Protein AF-A0AB74U1C2-F1 (afdb_monomer)

Nearest PDB structures (foldseek):
  1y7y-assembly1_B  TM=8.182E-01  e=2.442E-02  Aeromonas hydrophila
  2b5a-assembly1_A  TM=7.227E-01  e=2.574E-02  [Bacillus] caldolyticus
  4ia8-assembly1_B  TM=7.363E-01  e=3.348E-02  Enterobacter sp. RFL1396
  5woq-assembly2_C  TM=6.658E-01  e=1.978E-02  Mycolicibacterium smegmatis MC2 155
  3eus-assembly1_A  TM=7.501E-01  e=4.356E-02  Ruegeria pomeroyi

Secondary structure (DSSP, 8-state):
--TTTTHHHHHHTHHHHHHHHHHHHHTT--HHHHHHHHTS-HHHHHHHHTTSS---HHHHHHHHHHTTT----HHHHHHHHHHHHHHHHHHHHS---TT-TTHHHHHHHHHHHHHHHHHTT-

Solvent-accessible surface area (backbone atoms only — not comparable to full-atom values): 7102 Å² total; per-residue (Å²): 132,76,72,79,61,70,62,54,66,60,63,69,52,58,43,56,12,49,48,56,48,44,56,33,55,78,70,72,45,54,58,55,57,48,14,62,76,59,71,58,49,44,68,56,48,52,31,17,55,66,51,74,49,78,74,52,76,69,51,46,57,39,51,32,54,72,59,74,61,70,69,67,46,76,67,54,48,48,53,51,49,56,52,40,52,54,47,43,50,58,57,69,76,42,92,74,57,88,84,46,97,52,49,71,59,50,52,50,44,44,50,51,51,50,53,52,58,51,67,76,76,115

Organism: NCBI:txid3110288

Structure (mmCIF, N/CA/C/O backbone):
data_AF-A0AB74U1C2-F1
#
_entry.id   AF-A0AB74U1C2-F1
#
loop_
_atom_site.group_PDB
_atom_site.id
_atom_site.type_symbol
_atom_site.label_atom_id
_atom_site.label_alt_id
_atom_site.label_comp_id
_atom_site.label_asym_id
_atom_site.label_entity_id
_atom_site.label_seq_id
_atom_site.pdbx_PDB_ins_code
_atom_site.Cartn_x
_atom_site.Cartn_y
_atom_site.Cartn_z
_atom_site.occupancy
_atom_site.B_iso_or_equiv
_atom_site.auth_seq_id
_atom_site.auth_comp_id
_atom_site.auth_asym_id
_atom_site.auth_atom_id
_atom_site.pdbx_PDB_model_num
ATOM 1 N N . MET A 1 1 ? 21.645 -19.503 -8.149 1.00 33.62 1 MET A N 1
ATOM 2 C CA . MET A 1 1 ? 20.738 -19.657 -6.986 1.00 33.62 1 MET A CA 1
ATOM 3 C C . MET A 1 1 ? 19.588 -18.669 -7.148 1.00 33.62 1 MET A C 1
ATOM 5 O O . MET A 1 1 ? 19.835 -17.579 -7.653 1.00 33.62 1 MET A O 1
ATOM 9 N N . ASN A 1 2 ? 18.340 -19.062 -6.878 1.00 33.75 2 ASN A N 1
ATOM 10 C CA . ASN A 1 2 ? 17.178 -18.429 -7.517 1.00 33.75 2 ASN A CA 1
ATOM 11 C C . ASN A 1 2 ? 16.538 -17.295 -6.683 1.00 33.75 2 ASN A C 1
ATOM 13 O O . ASN A 1 2 ? 15.535 -17.514 -6.007 1.00 33.75 2 ASN A O 1
ATOM 17 N N . LYS A 1 3 ? 17.082 -16.070 -6.797 1.00 41.50 3 LYS A N 1
ATOM 18 C CA . LYS A 1 3 ? 16.578 -14.836 -6.141 1.00 41.50 3 LYS A CA 1
ATOM 19 C C . LYS A 1 3 ? 15.087 -14.525 -6.388 1.00 41.50 3 LYS A C 1
ATOM 21 O O . LYS A 1 3 ? 14.515 -13.680 -5.706 1.00 41.50 3 LYS A O 1
ATOM 26 N N . ARG A 1 4 ? 14.445 -15.177 -7.367 1.00 40.59 4 ARG A N 1
ATOM 27 C CA . ARG A 1 4 ? 13.024 -14.985 -7.705 1.00 40.59 4 ARG A CA 1
ATOM 28 C C . ARG A 1 4 ? 12.065 -15.490 -6.615 1.00 40.59 4 ARG A C 1
ATOM 30 O O . ARG A 1 4 ? 10.920 -15.058 -6.602 1.00 40.59 4 ARG A O 1
ATOM 37 N N . LEU A 1 5 ? 12.513 -16.379 -5.722 1.00 40.62 5 LEU A N 1
ATOM 38 C CA . LEU A 1 5 ? 11.663 -16.973 -4.679 1.00 40.62 5 LEU A CA 1
ATOM 39 C C . LEU A 1 5 ? 11.539 -16.092 -3.422 1.00 40.62 5 LEU A C 1
ATOM 41 O O . LEU A 1 5 ? 10.442 -15.947 -2.897 1.00 40.62 5 LEU A O 1
ATOM 45 N N . GLU A 1 6 ? 12.618 -15.436 -2.986 1.00 41.75 6 GLU A N 1
ATOM 46 C CA . GLU A 1 6 ? 12.638 -14.627 -1.749 1.00 41.75 6 GLU A CA 1
ATOM 47 C C . GLU A 1 6 ? 11.764 -13.360 -1.836 1.00 41.75 6 GLU A C 1
ATOM 49 O O . GLU A 1 6 ? 11.246 -12.881 -0.830 1.00 41.75 6 GLU A O 1
ATOM 54 N N . ARG A 1 7 ? 11.545 -12.824 -3.047 1.00 44.09 7 ARG A N 1
ATOM 55 C CA . ARG A 1 7 ? 10.716 -11.622 -3.265 1.00 44.09 7 ARG A CA 1
ATOM 56 C C . ARG A 1 7 ? 9.218 -11.839 -2.995 1.00 44.09 7 ARG A C 1
ATOM 58 O O . ARG A 1 7 ? 8.507 -10.861 -2.782 1.00 44.09 7 ARG A O 1
ATOM 65 N N . ALA A 1 8 ? 8.730 -13.082 -2.993 1.00 43.09 8 ALA A N 1
ATOM 66 C CA . ALA A 1 8 ? 7.302 -13.372 -2.840 1.00 43.09 8 ALA A CA 1
ATOM 67 C C . ALA A 1 8 ? 6.782 -13.149 -1.404 1.00 43.09 8 ALA A C 1
ATOM 69 O O . ALA A 1 8 ? 5.673 -12.643 -1.226 1.00 43.09 8 ALA A O 1
ATOM 70 N N . ASP A 1 9 ? 7.580 -13.467 -0.380 1.00 39.69 9 ASP A N 1
ATOM 71 C CA . ASP A 1 9 ? 7.139 -13.393 1.024 1.00 39.69 9 ASP A CA 1
ATOM 72 C C . ASP A 1 9 ? 7.046 -11.954 1.558 1.00 39.69 9 ASP A C 1
ATOM 74 O O . ASP A 1 9 ? 6.233 -11.663 2.438 1.00 39.69 9 ASP A O 1
ATOM 78 N N . ILE A 1 10 ? 7.805 -11.019 0.974 1.00 47.66 10 ILE A N 1
ATOM 79 C CA . ILE A 1 10 ? 7.731 -9.588 1.312 1.00 47.66 10 ILE A CA 1
ATOM 80 C C . ILE A 1 10 ? 6.345 -9.011 0.951 1.00 47.66 10 ILE A C 1
ATOM 82 O O . ILE A 1 10 ? 5.809 -8.174 1.680 1.00 47.66 10 ILE A O 1
ATOM 86 N N . MET A 1 11 ? 5.727 -9.484 -0.140 1.00 47.53 11 MET A N 1
ATOM 87 C CA . MET A 1 11 ? 4.502 -8.899 -0.706 1.00 47.53 11 MET A CA 1
ATOM 88 C C . MET A 1 11 ? 3.177 -9.342 -0.062 1.00 47.53 11 MET A C 1
ATOM 90 O O . MET A 1 11 ? 2.167 -8.672 -0.272 1.00 47.53 11 MET A O 1
ATOM 94 N N . THR A 1 12 ? 3.114 -10.470 0.655 1.00 46.53 12 THR A N 1
ATOM 95 C CA . THR A 1 12 ? 1.835 -11.209 0.785 1.00 46.53 12 THR A CA 1
ATOM 96 C C . THR A 1 12 ? 1.061 -11.011 2.090 1.00 46.53 12 THR A C 1
ATOM 98 O O . THR A 1 12 ? -0.161 -10.897 2.033 1.00 46.53 12 THR A O 1
ATOM 101 N N . ASN A 1 13 ? 1.722 -10.940 3.252 1.00 46.69 13 ASN A N 1
ATOM 102 C CA . ASN A 1 13 ? 1.046 -10.741 4.551 1.00 46.69 13 ASN A CA 1
ATOM 103 C C . ASN A 1 13 ? 1.533 -9.498 5.314 1.00 46.69 13 ASN A C 1
ATOM 105 O O . ASN A 1 13 ? 0.714 -8.737 5.827 1.00 46.69 13 ASN A O 1
ATOM 109 N N . SER A 1 14 ? 2.846 -9.236 5.346 1.00 55.91 14 SER A N 1
ATOM 110 C CA . SER A 1 14 ? 3.395 -8.025 5.984 1.00 55.91 14 SER A CA 1
ATOM 111 C C . SER A 1 14 ? 2.882 -6.744 5.305 1.00 55.91 14 SER A C 1
ATOM 113 O O . SER A 1 14 ? 2.376 -5.832 5.963 1.00 55.91 14 SER A O 1
ATOM 115 N N . ALA A 1 15 ? 2.932 -6.709 3.968 1.00 67.44 15 ALA A N 1
ATOM 116 C CA . ALA A 1 15 ? 2.616 -5.527 3.170 1.00 67.44 15 ALA A CA 1
ATOM 117 C C . ALA A 1 15 ? 1.169 -5.020 3.325 1.00 67.44 15 ALA A C 1
ATOM 119 O O . ALA A 1 15 ? 0.946 -3.810 3.317 1.00 67.44 15 ALA A O 1
ATOM 120 N N . LEU A 1 16 ? 0.178 -5.905 3.500 1.00 76.38 16 LEU A N 1
ATOM 121 C CA . LEU A 1 16 ? -1.222 -5.490 3.669 1.00 76.38 16 LEU A CA 1
ATOM 122 C C . LEU A 1 16 ? -1.452 -4.810 5.023 1.00 76.38 16 LEU A C 1
ATOM 124 O O . LEU A 1 16 ? -2.062 -3.741 5.074 1.00 76.38 16 LEU A O 1
ATOM 128 N N . GLY A 1 17 ? -0.909 -5.374 6.106 1.00 85.19 17 GLY A N 1
ATOM 129 C CA . GLY A 1 17 ? -0.955 -4.751 7.431 1.00 85.19 17 GLY A CA 1
ATOM 130 C C . GLY A 1 17 ? -0.243 -3.399 7.468 1.00 85.19 17 GLY A C 1
ATOM 131 O O . GLY A 1 17 ? -0.746 -2.434 8.050 1.00 85.19 17 GLY A O 1
ATOM 132 N N . GLN A 1 18 ? 0.890 -3.296 6.769 1.00 83.69 18 GLN A N 1
ATOM 133 C CA . GLN A 1 18 ? 1.621 -2.039 6.622 1.00 83.69 18 GLN A CA 1
ATOM 134 C C . GLN A 1 18 ? 0.863 -1.010 5.766 1.00 83.69 18 GLN A C 1
ATOM 136 O O . GLN A 1 18 ? 0.809 0.147 6.175 1.00 83.69 18 GLN A O 1
ATOM 141 N N . ARG A 1 19 ? 0.180 -1.395 4.674 1.00 82.88 19 ARG A N 1
ATOM 142 C CA . ARG A 1 19 ? -0.691 -0.478 3.902 1.00 82.88 19 ARG A CA 1
ATOM 143 C C . ARG A 1 19 ? -1.836 0.074 4.751 1.00 82.88 19 ARG A C 1
ATOM 145 O O . ARG A 1 19 ? -2.092 1.272 4.700 1.00 82.88 19 ARG A O 1
ATOM 152 N N . VAL A 1 20 ? -2.502 -0.763 5.557 1.00 91.00 20 VAL A N 1
ATOM 153 C CA . VAL A 1 20 ? -3.552 -0.298 6.489 1.00 91.00 20 VAL A CA 1
ATOM 154 C C . VAL A 1 20 ? -2.986 0.778 7.420 1.00 91.00 20 VAL A C 1
ATOM 156 O O . VAL A 1 20 ? -3.582 1.845 7.557 1.00 91.00 20 VAL A O 1
ATOM 159 N N . LYS A 1 21 ? -1.802 0.536 7.996 1.00 90.00 21 LYS A N 1
ATOM 160 C CA . LYS A 1 21 ? -1.112 1.487 8.878 1.00 90.00 21 LYS A CA 1
ATOM 161 C C . LYS A 1 21 ? -0.675 2.769 8.156 1.00 90.00 21 LYS A C 1
ATOM 163 O O . LYS A 1 21 ? -0.764 3.841 8.755 1.00 90.00 21 LYS A O 1
ATOM 168 N N . ALA A 1 22 ? -0.219 2.670 6.906 1.00 85.75 22 ALA A N 1
ATOM 169 C CA . ALA A 1 22 ? 0.207 3.796 6.074 1.00 85.75 22 ALA A CA 1
ATOM 170 C C . ALA A 1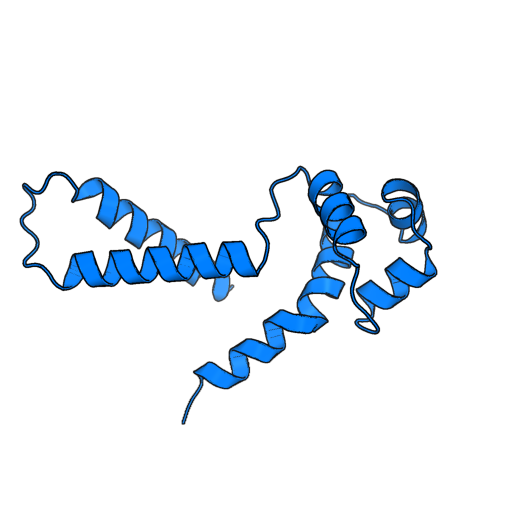 22 ? -0.976 4.716 5.741 1.00 85.75 22 ALA A C 1
ATOM 172 O O . ALA A 1 22 ? -1.003 5.842 6.233 1.00 85.75 22 ALA A O 1
ATOM 173 N N . ILE A 1 23 ? -2.024 4.181 5.093 1.00 88.38 23 ILE A N 1
ATOM 174 C CA . ILE A 1 23 ? -3.287 4.890 4.796 1.00 88.38 23 ILE A CA 1
ATOM 175 C C . ILE A 1 23 ? -3.835 5.567 6.057 1.00 88.38 23 ILE A C 1
ATOM 177 O O . ILE A 1 23 ? -4.254 6.724 6.032 1.00 88.38 23 ILE A O 1
ATOM 181 N N . ARG A 1 24 ? -3.815 4.862 7.196 1.00 93.25 24 ARG A N 1
ATOM 182 C CA . ARG A 1 24 ? -4.274 5.419 8.470 1.00 93.25 24 ARG A CA 1
ATOM 183 C C . ARG A 1 24 ? -3.452 6.631 8.918 1.00 93.25 24 ARG A C 1
ATOM 185 O O . ARG A 1 24 ? -4.020 7.586 9.442 1.00 93.25 24 ARG A O 1
ATOM 192 N N . SER A 1 25 ? -2.133 6.566 8.763 1.00 86.75 25 SER A N 1
ATOM 193 C CA . SER A 1 25 ? -1.200 7.588 9.247 1.00 86.75 25 SER A CA 1
ATOM 194 C C . SER A 1 25 ? -1.164 8.807 8.321 1.00 86.75 25 SER A C 1
ATOM 196 O O . SER A 1 25 ? -1.194 9.929 8.813 1.00 86.75 25 SER A O 1
ATOM 198 N N . GLU A 1 26 ? -1.211 8.600 7.003 1.00 85.44 26 GLU A N 1
ATOM 199 C CA . GLU A 1 26 ? -1.366 9.652 5.984 1.00 85.44 26 GLU A CA 1
ATOM 200 C C . GLU A 1 26 ? -2.643 10.476 6.215 1.00 85.44 26 GLU A C 1
ATOM 202 O O . GLU A 1 26 ? -2.625 11.707 6.197 1.00 85.44 26 GLU A O 1
ATOM 207 N N . LEU A 1 27 ? -3.749 9.798 6.535 1.00 86.44 27 LEU A N 1
ATOM 208 C CA . LEU A 1 27 ? -5.031 10.423 6.871 1.00 86.44 27 LEU A CA 1
ATOM 209 C C . LEU A 1 27 ? -5.110 10.945 8.321 1.00 86.44 27 LEU A C 1
ATOM 211 O O . LEU A 1 27 ? -6.164 11.431 8.726 1.00 86.44 27 LEU A O 1
ATOM 215 N N . ASN A 1 28 ? -4.018 10.858 9.094 1.00 92.69 28 ASN A N 1
ATOM 216 C CA . ASN A 1 28 ? -3.902 11.304 10.489 1.00 92.69 28 ASN A CA 1
ATOM 217 C C . ASN A 1 28 ? -4.967 10.713 11.444 1.00 92.69 28 ASN A C 1
ATOM 219 O O . ASN A 1 28 ? -5.459 11.390 12.343 1.00 92.69 28 ASN A O 1
ATOM 223 N N . LEU A 1 29 ? -5.320 9.436 11.265 1.00 95.00 29 LEU A N 1
ATOM 224 C CA . LEU A 1 29 ? -6.367 8.750 12.035 1.00 95.00 29 LEU A CA 1
ATOM 225 C C . LEU A 1 29 ? -5.798 7.864 13.156 1.00 95.00 29 LEU A C 1
ATOM 227 O O . LEU A 1 29 ? -4.789 7.169 12.989 1.00 95.00 29 LEU A O 1
ATOM 231 N N . SER A 1 30 ? -6.514 7.759 14.274 1.00 98.12 30 SER A N 1
ATOM 232 C CA . SER A 1 30 ? -6.351 6.640 15.211 1.00 98.12 30 SER A CA 1
ATOM 233 C C . SER A 1 30 ? -6.933 5.336 14.642 1.00 98.12 30 SER A C 1
ATOM 235 O O . SER A 1 30 ? -7.755 5.337 13.721 1.00 98.12 30 SER A O 1
ATOM 237 N N . GLN A 1 31 ? -6.545 4.185 15.209 1.00 98.19 31 GLN A N 1
ATOM 238 C CA . GLN A 1 31 ? -7.137 2.887 14.831 1.00 98.19 31 GLN A CA 1
ATOM 239 C C . GLN A 1 31 ? -8.656 2.846 15.079 1.00 98.19 31 GLN A C 1
ATOM 241 O O . GLN A 1 31 ? -9.365 2.101 14.404 1.00 98.19 31 GLN A O 1
ATOM 246 N N . LYS A 1 32 ? -9.159 3.667 16.014 1.00 98.31 32 LYS A N 1
ATOM 247 C CA . LYS A 1 32 ? -10.589 3.831 16.283 1.00 98.31 32 LYS A CA 1
ATOM 248 C C . LYS A 1 32 ? -11.290 4.574 15.144 1.00 98.31 32 LYS A C 1
ATOM 250 O O . LYS A 1 32 ? -12.236 4.039 14.579 1.00 98.31 32 LYS A O 1
ATOM 255 N N . GLU A 1 33 ? -10.798 5.751 14.765 1.00 97.88 33 GLU A N 1
ATOM 256 C CA . GLU A 1 33 ? -11.419 6.567 13.710 1.00 97.88 33 GLU A CA 1
ATOM 257 C C . GLU A 1 33 ? -11.360 5.882 12.342 1.00 97.88 33 GLU A C 1
ATOM 259 O O . GLU A 1 33 ? -12.299 6.000 11.554 1.00 97.88 33 GLU A O 1
ATOM 264 N N . LEU A 1 34 ? -10.297 5.115 12.060 1.00 97.12 34 LEU A N 1
ATOM 265 C CA . LEU A 1 34 ? -10.263 4.250 10.881 1.00 97.12 34 LEU A CA 1
ATOM 266 C C . LEU A 1 34 ? -11.357 3.180 10.947 1.00 97.12 34 LEU A C 1
ATOM 268 O O . LEU A 1 34 ? -12.095 3.015 9.976 1.00 97.12 34 LEU A O 1
ATOM 272 N N . ALA A 1 35 ? -11.468 2.467 12.073 1.00 97.81 35 ALA A N 1
ATOM 273 C CA . ALA A 1 35 ? -12.460 1.411 12.245 1.00 97.81 35 ALA A CA 1
ATOM 274 C C . ALA A 1 35 ? -13.896 1.939 12.079 1.00 97.81 35 ALA A C 1
ATOM 276 O O . ALA A 1 35 ? -14.704 1.313 11.395 1.00 97.81 35 ALA A O 1
ATOM 277 N N . GLU A 1 36 ? -14.181 3.122 12.625 1.00 97.69 36 GLU A N 1
ATOM 278 C CA . GLU A 1 36 ? -15.455 3.828 12.469 1.00 97.69 36 GLU A CA 1
ATOM 279 C C . GLU A 1 36 ? -15.696 4.241 11.004 1.00 97.69 36 GLU A C 1
ATOM 281 O O . GLU A 1 36 ? -16.742 3.910 10.445 1.00 97.69 36 GLU A O 1
ATOM 286 N N . LYS A 1 37 ? -14.711 4.858 10.331 1.00 95.56 37 LYS A N 1
ATOM 287 C CA . LYS A 1 37 ? -14.811 5.284 8.917 1.00 95.56 37 LYS A CA 1
ATOM 288 C C . LYS A 1 37 ? -15.067 4.139 7.934 1.00 95.56 37 LYS A C 1
ATOM 290 O O . LYS A 1 37 ? -15.803 4.338 6.971 1.00 95.56 37 LYS A O 1
ATOM 295 N N . ILE A 1 38 ? -14.473 2.961 8.144 1.00 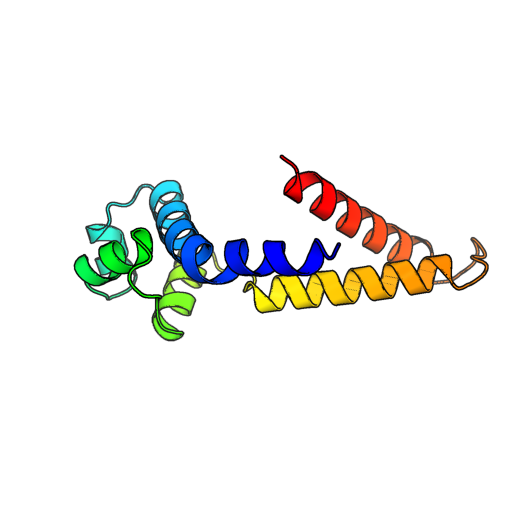94.81 38 ILE A N 1
ATOM 296 C CA . ILE A 1 38 ? -14.668 1.791 7.261 1.00 94.81 38 ILE A CA 1
ATOM 297 C C . ILE A 1 38 ? -15.686 0.779 7.805 1.00 94.81 38 ILE A C 1
ATOM 299 O O . ILE A 1 38 ? -15.895 -0.262 7.180 1.00 94.81 38 ILE A O 1
ATOM 303 N N . GLY A 1 39 ? -16.354 1.065 8.927 1.00 96.12 39 GLY A N 1
ATOM 304 C CA . GLY A 1 39 ? -17.390 0.213 9.518 1.00 96.12 39 GLY A CA 1
ATOM 305 C C . GLY A 1 39 ? -16.889 -1.185 9.899 1.00 96.12 39 GLY A C 1
ATOM 306 O O . GLY A 1 39 ? -17.413 -2.180 9.395 1.00 96.12 39 GLY A O 1
ATOM 307 N N . THR A 1 40 ? -15.866 -1.244 10.753 1.00 97.06 40 THR A N 1
ATOM 308 C CA . THR A 1 40 ? -15.265 -2.459 11.336 1.00 97.06 40 THR A CA 1
ATOM 309 C C . THR A 1 40 ? -14.934 -2.235 12.823 1.00 97.06 40 THR A C 1
ATOM 311 O O . THR A 1 40 ? -15.293 -1.207 13.394 1.00 97.06 40 THR A O 1
ATOM 314 N N . THR A 1 41 ? -14.260 -3.180 13.485 1.00 97.81 41 THR A N 1
ATOM 315 C CA . THR A 1 41 ? -13.826 -3.041 14.887 1.00 97.81 41 THR A CA 1
ATOM 316 C C . THR A 1 41 ? -12.365 -2.600 15.006 1.00 97.81 41 THR A C 1
ATOM 318 O O . THR A 1 41 ? -11.521 -2.940 14.175 1.00 97.81 41 THR A O 1
ATOM 321 N N . VAL A 1 42 ? -12.034 -1.894 16.092 1.00 97.94 42 VAL A N 1
ATOM 322 C CA . VAL A 1 42 ? -10.648 -1.486 16.406 1.00 97.94 42 VAL A CA 1
ATOM 323 C C . VAL A 1 42 ? -9.728 -2.707 16.537 1.00 97.94 42 VAL A C 1
ATOM 325 O O . VAL A 1 42 ? -8.587 -2.688 16.084 1.00 97.94 42 VAL A O 1
ATOM 328 N N . SER A 1 43 ? -10.244 -3.811 17.087 1.00 97.94 43 SER A N 1
ATOM 329 C CA . SER A 1 43 ? -9.530 -5.088 17.188 1.00 97.94 43 SER A CA 1
ATOM 330 C C . SER A 1 43 ? -9.206 -5.699 15.821 1.00 97.94 43 SER A C 1
ATOM 332 O O . SER A 1 43 ? -8.142 -6.293 15.671 1.00 97.94 43 SER A O 1
ATOM 334 N N . ALA A 1 44 ? -10.075 -5.537 14.815 1.00 97.06 44 ALA A N 1
ATOM 335 C CA . ALA A 1 44 ? -9.780 -5.967 13.449 1.00 97.06 44 ALA A CA 1
ATOM 336 C C . ALA A 1 44 ? -8.643 -5.129 12.843 1.00 97.06 44 ALA A C 1
ATOM 338 O O . ALA A 1 44 ? -7.670 -5.703 12.365 1.00 97.06 44 ALA A O 1
ATOM 339 N N . VAL A 1 45 ? -8.703 -3.796 12.964 1.00 97.31 45 VAL A N 1
ATOM 340 C CA . VAL A 1 45 ? -7.623 -2.892 12.517 1.00 97.31 45 VAL A CA 1
ATOM 341 C C . VAL A 1 45 ? -6.291 -3.228 13.203 1.00 97.31 45 VAL A C 1
ATOM 343 O O . VAL A 1 45 ? -5.274 -3.358 12.529 1.00 97.31 45 VAL A O 1
ATOM 346 N N . SER A 1 46 ? -6.294 -3.454 14.521 1.00 96.69 46 SER A N 1
ATOM 347 C CA . SER A 1 46 ? -5.104 -3.884 15.271 1.00 96.69 46 SER A CA 1
ATOM 348 C C . SER A 1 46 ? -4.560 -5.234 14.790 1.00 96.69 46 SER A C 1
ATOM 350 O O . SER A 1 46 ? -3.349 -5.390 14.648 1.00 96.69 46 SER A O 1
ATOM 352 N N . ASN A 1 47 ? -5.427 -6.210 14.502 1.00 95.62 47 ASN A N 1
ATOM 353 C CA . ASN A 1 47 ? -4.999 -7.506 13.973 1.00 95.62 47 ASN A CA 1
ATOM 354 C C . ASN A 1 47 ? -4.389 -7.386 12.569 1.00 95.62 47 ASN A C 1
ATOM 356 O O . ASN A 1 47 ? -3.392 -8.059 12.308 1.00 95.62 47 ASN A O 1
ATOM 360 N N . TRP A 1 48 ? -4.925 -6.508 11.713 1.00 95.00 48 TRP A N 1
ATOM 361 C CA . TRP A 1 48 ? -4.370 -6.218 10.388 1.00 95.00 48 TRP A CA 1
ATOM 362 C C . TRP A 1 48 ? -3.010 -5.519 10.488 1.00 95.00 48 TRP A C 1
ATOM 364 O O . TRP A 1 48 ? -2.034 -6.019 9.942 1.00 95.00 48 TRP A O 1
ATOM 374 N N . GLU A 1 49 ? -2.896 -4.423 11.246 1.00 93.69 49 GLU A N 1
ATOM 375 C CA . GLU A 1 49 ? -1.628 -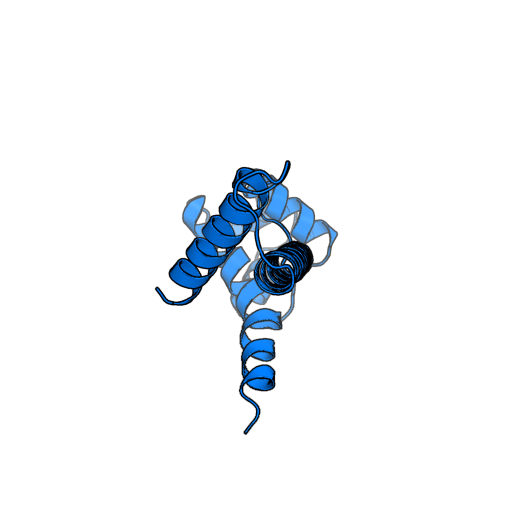3.684 11.412 1.00 93.69 49 GLU A CA 1
ATOM 376 C C . GLU A 1 49 ? -0.524 -4.501 12.109 1.00 93.69 49 GLU A C 1
ATOM 378 O O . GLU A 1 49 ? 0.657 -4.195 11.955 1.00 93.69 49 GLU A O 1
ATOM 383 N N . CYS A 1 50 ? -0.891 -5.551 12.853 1.00 91.19 50 CYS A N 1
ATOM 384 C CA . CYS A 1 50 ? 0.036 -6.524 13.440 1.00 91.19 50 CYS A CA 1
ATOM 385 C C . CYS A 1 50 ? 0.216 -7.810 12.604 1.00 91.19 50 CYS A C 1
ATOM 387 O O . CYS A 1 50 ? 0.830 -8.753 13.101 1.00 91.19 50 CYS A O 1
ATOM 389 N N . GLY A 1 51 ? -0.334 -7.895 11.386 1.00 88.94 51 GLY A N 1
ATOM 390 C CA . GLY A 1 51 ? -0.178 -9.048 10.486 1.00 88.94 51 GLY A CA 1
ATOM 391 C C . GLY A 1 51 ? -0.797 -10.364 10.981 1.00 88.94 51 GLY A C 1
ATOM 392 O O . GLY A 1 51 ? -0.438 -11.429 10.487 1.00 88.94 51 GLY A O 1
ATOM 393 N N . ARG A 1 52 ? -1.709 -10.326 11.965 1.00 89.31 52 ARG A N 1
ATOM 394 C CA . ARG A 1 52 ? -2.342 -11.528 12.550 1.00 89.31 52 ARG A CA 1
ATOM 395 C C . ARG A 1 52 ? -3.408 -12.136 11.639 1.00 89.31 52 ARG A C 1
ATOM 397 O O . ARG A 1 52 ? -3.659 -13.335 11.697 1.00 89.31 52 ARG A O 1
ATOM 404 N N . ASN A 1 53 ? -4.073 -11.300 10.845 1.00 89.88 53 ASN A N 1
ATOM 405 C CA . ASN A 1 53 ? -4.960 -11.683 9.751 1.00 89.88 53 ASN A CA 1
ATOM 406 C C . ASN A 1 53 ? -5.075 -10.521 8.748 1.00 89.88 53 ASN A C 1
ATOM 408 O O . ASN A 1 53 ? -4.558 -9.435 8.997 1.00 89.88 53 ASN A O 1
ATOM 412 N N . ASN A 1 54 ? -5.759 -10.746 7.624 1.00 88.56 54 ASN A N 1
ATOM 413 C CA . ASN A 1 54 ? -5.934 -9.749 6.564 1.00 88.56 54 ASN A CA 1
ATOM 414 C C . ASN A 1 54 ? -7.371 -9.185 6.532 1.00 88.56 54 ASN A C 1
ATOM 416 O O . ASN A 1 54 ? -8.314 -9.880 6.934 1.00 88.56 54 ASN A O 1
ATOM 420 N N . PRO A 1 55 ? -7.577 -7.952 6.028 1.00 90.25 55 PRO A N 1
ATOM 421 C CA . PRO A 1 55 ? -8.907 -7.451 5.694 1.00 90.25 55 PRO A CA 1
ATOM 422 C C . PRO A 1 55 ? -9.538 -8.294 4.575 1.00 90.25 55 PRO A C 1
ATOM 424 O O . PRO A 1 55 ? -8.864 -8.707 3.633 1.00 90.25 55 PRO A O 1
ATOM 427 N N . ASN A 1 56 ? -10.850 -8.536 4.656 1.00 89.12 56 ASN A N 1
ATOM 428 C CA . ASN A 1 56 ? -11.586 -9.185 3.567 1.00 89.12 56 ASN A CA 1
ATOM 429 C C . ASN A 1 56 ? -11.796 -8.225 2.377 1.00 89.12 56 ASN A C 1
ATOM 431 O O . ASN A 1 56 ? -11.559 -7.022 2.484 1.00 89.12 56 ASN A O 1
ATOM 435 N N . SER A 1 57 ? -12.287 -8.741 1.247 1.00 84.25 57 SER A N 1
ATOM 436 C CA . SER A 1 57 ? -12.479 -7.967 0.009 1.00 84.25 57 SER A CA 1
ATOM 437 C C . SER A 1 57 ? -13.371 -6.726 0.162 1.00 84.25 57 SER A C 1
ATOM 439 O O . SER A 1 57 ? -13.139 -5.727 -0.515 1.00 84.25 57 SER A O 1
ATOM 441 N N . VAL A 1 58 ? -14.358 -6.748 1.066 1.00 90.31 58 VAL A N 1
ATOM 442 C CA . VAL A 1 58 ? -15.229 -5.594 1.348 1.00 90.31 58 VAL A CA 1
ATOM 443 C C . VAL A 1 58 ? -14.483 -4.539 2.168 1.00 90.31 58 VAL A C 1
ATOM 445 O O . VAL A 1 58 ? -14.621 -3.347 1.905 1.00 90.31 58 VAL A O 1
ATOM 448 N N . MET A 1 59 ? -13.670 -4.958 3.141 1.00 92.00 59 MET A N 1
ATOM 449 C CA . MET A 1 59 ? -12.829 -4.052 3.931 1.00 92.00 59 MET A CA 1
ATOM 450 C C . MET A 1 59 ? -11.718 -3.428 3.081 1.00 92.00 59 MET A C 1
ATOM 452 O O . MET A 1 59 ? -11.505 -2.223 3.180 1.00 92.00 59 MET A O 1
ATOM 456 N N . ALA A 1 60 ? -11.086 -4.203 2.194 1.00 86.69 60 ALA A N 1
ATOM 457 C CA . ALA A 1 60 ? -10.127 -3.699 1.209 1.00 86.69 60 ALA A CA 1
ATOM 458 C C . ALA A 1 60 ? -10.757 -2.607 0.326 1.00 86.69 60 ALA A C 1
ATOM 460 O O . ALA A 1 60 ? -10.293 -1.474 0.341 1.00 86.69 60 ALA A O 1
ATOM 461 N N . GLN A 1 61 ? -11.910 -2.869 -0.303 1.00 85.00 61 GLN A N 1
ATOM 462 C CA . GLN A 1 61 ? -12.618 -1.859 -1.108 1.00 85.00 61 GLN A CA 1
ATOM 463 C C . GLN A 1 61 ? -13.008 -0.588 -0.329 1.00 85.00 61 GLN A C 1
ATOM 465 O O . GLN A 1 61 ? -13.146 0.480 -0.928 1.00 85.00 61 GLN A O 1
ATOM 470 N N . ARG A 1 62 ? -13.230 -0.676 0.991 1.00 91.12 62 ARG A N 1
ATOM 471 C CA . ARG A 1 62 ? -13.490 0.500 1.840 1.00 91.12 62 ARG A CA 1
ATOM 472 C C . ARG A 1 62 ? -12.208 1.272 2.160 1.00 91.12 62 ARG A C 1
ATOM 474 O O . ARG A 1 62 ? -12.245 2.497 2.127 1.00 91.12 62 ARG A O 1
ATOM 481 N N . LEU A 1 63 ? -11.097 0.578 2.412 1.00 89.38 63 LEU A N 1
ATOM 482 C CA . LEU A 1 63 ? -9.767 1.180 2.561 1.00 89.38 63 LEU A CA 1
ATOM 483 C C . LEU A 1 63 ? -9.338 1.890 1.269 1.00 89.38 63 LEU A C 1
ATOM 485 O O . LEU A 1 63 ? -8.937 3.046 1.327 1.00 89.38 63 LEU A O 1
ATOM 489 N N . ASP A 1 64 ? -9.519 1.255 0.110 1.00 84.38 64 ASP A N 1
ATOM 490 C CA . ASP A 1 64 ? -9.145 1.807 -1.198 1.00 84.38 64 ASP A CA 1
ATOM 491 C C . ASP A 1 64 ? -9.927 3.089 -1.520 1.00 84.38 64 ASP A C 1
ATOM 493 O O . ASP A 1 64 ? -9.352 4.079 -1.970 1.00 84.38 64 ASP A O 1
ATOM 497 N N . LYS A 1 65 ? -11.237 3.106 -1.231 1.00 86.56 65 LYS A N 1
ATOM 498 C CA . LYS A 1 65 ? -12.083 4.306 -1.364 1.00 86.56 65 LYS A CA 1
ATOM 499 C C . LYS A 1 65 ? -11.710 5.404 -0.368 1.00 86.56 65 LYS A C 1
ATOM 501 O O . LYS A 1 65 ? -11.773 6.577 -0.721 1.00 86.56 65 LYS A O 1
ATOM 506 N N . LEU A 1 66 ? -11.322 5.039 0.856 1.00 87.88 66 LEU A N 1
ATOM 507 C CA . LEU A 1 66 ? -10.864 5.990 1.871 1.00 87.88 66 LEU A CA 1
ATOM 508 C C . LEU A 1 66 ? -9.494 6.599 1.506 1.00 87.88 66 LEU A C 1
ATOM 510 O O . LEU A 1 66 ? -9.278 7.780 1.752 1.00 87.88 66 LEU A O 1
ATOM 514 N N . ALA A 1 67 ? -8.623 5.832 0.846 1.00 82.75 67 ALA A N 1
ATOM 515 C CA . ALA A 1 67 ? -7.336 6.257 0.288 1.00 82.75 67 ALA A CA 1
ATOM 516 C C . ALA A 1 67 ? -7.452 6.960 -1.087 1.00 82.75 67 ALA A C 1
ATOM 518 O O . ALA A 1 67 ? -6.529 6.923 -1.900 1.00 82.75 67 ALA A O 1
ATOM 519 N N . GLY A 1 68 ? -8.602 7.569 -1.395 1.00 78.50 68 GLY A N 1
ATOM 520 C CA . GLY A 1 68 ? -8.802 8.356 -2.619 1.00 78.50 68 GLY A CA 1
ATOM 521 C C . GLY A 1 68 ? -9.011 7.555 -3.912 1.00 78.50 68 GLY A C 1
ATOM 522 O O . GLY A 1 68 ? -9.082 8.153 -4.980 1.00 78.50 68 GLY A O 1
ATOM 523 N N . GLY A 1 69 ? -9.139 6.225 -3.848 1.00 63.50 69 GLY A N 1
ATOM 524 C CA . GLY A 1 69 ? -9.526 5.374 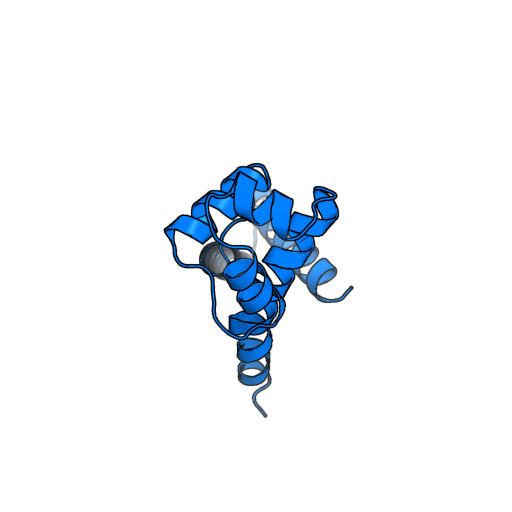-4.983 1.00 63.50 69 GLY A CA 1
ATOM 525 C C . GLY A 1 69 ? -8.394 4.903 -5.904 1.00 63.50 69 GLY A C 1
ATOM 526 O O . GLY A 1 69 ? -8.666 4.132 -6.821 1.00 63.50 69 GLY A 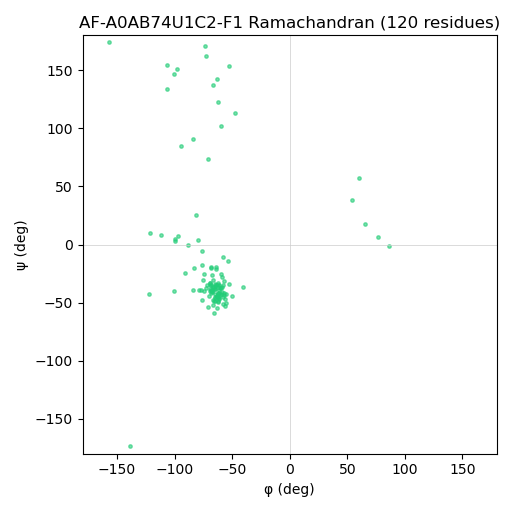O 1
ATOM 527 N N . TYR A 1 70 ? -7.140 5.304 -5.660 1.00 58.19 70 TYR A N 1
ATOM 528 C CA . TYR A 1 70 ? -5.997 5.009 -6.543 1.00 58.19 70 TYR A CA 1
ATOM 529 C C . TYR A 1 70 ? -5.094 3.832 -6.095 1.00 58.19 70 TYR A C 1
ATOM 531 O O . TYR A 1 70 ? -4.108 3.549 -6.774 1.00 58.19 70 TYR A O 1
ATOM 539 N N . TYR A 1 71 ? -5.397 3.101 -5.006 1.00 60.88 71 TYR A N 1
ATOM 540 C CA . TYR A 1 71 ? -4.605 1.926 -4.566 1.00 60.88 71 TYR A CA 1
ATOM 541 C C . TYR A 1 71 ? -4.795 0.723 -5.527 1.00 60.88 71 TYR A C 1
ATOM 543 O O . TYR A 1 71 ? -5.407 -0.279 -5.156 1.00 60.88 71 TYR A O 1
ATOM 551 N N . LEU A 1 72 ? -4.209 0.767 -6.735 1.00 62.59 72 LEU A N 1
ATOM 552 C CA . LEU A 1 72 ? -4.145 -0.342 -7.712 1.00 62.59 72 LEU A CA 1
ATOM 553 C C . LEU A 1 72 ? -3.702 -1.647 -7.038 1.00 62.59 72 LEU A C 1
ATOM 555 O O . LEU A 1 72 ? -2.569 -1.717 -6.561 1.00 62.59 72 LEU A O 1
ATOM 559 N N . SER A 1 73 ? -4.574 -2.660 -6.954 1.00 61.50 73 SER A N 1
ATOM 560 C CA . SER A 1 73 ? -4.325 -3.856 -6.126 1.00 61.50 73 SER A CA 1
ATOM 561 C C . SER A 1 73 ? -2.962 -4.512 -6.421 1.00 61.50 73 SER A C 1
ATOM 563 O O . SER A 1 73 ? -2.488 -4.406 -7.552 1.00 61.50 73 SER A O 1
ATOM 565 N N . PRO A 1 74 ? -2.324 -5.233 -5.476 1.00 62.44 74 PRO A N 1
ATOM 566 C CA . PRO A 1 74 ? -1.037 -5.892 -5.735 1.00 62.44 74 PRO A CA 1
ATOM 567 C C . PRO A 1 74 ? -1.040 -6.792 -6.985 1.00 62.44 74 PRO A C 1
ATOM 569 O O . PRO A 1 74 ? -0.059 -6.827 -7.721 1.00 62.44 74 PRO A O 1
ATOM 572 N N . ASN A 1 75 ? -2.171 -7.441 -7.293 1.00 56.31 75 ASN A N 1
ATOM 573 C CA . ASN A 1 75 ? -2.344 -8.194 -8.538 1.00 56.31 75 ASN A CA 1
ATOM 574 C C . ASN A 1 75 ? -2.417 -7.285 -9.780 1.00 56.31 75 ASN A C 1
ATOM 576 O O . ASN A 1 75 ? -1.871 -7.629 -10.819 1.00 56.31 75 ASN A O 1
ATOM 580 N N . THR A 1 76 ? -3.065 -6.123 -9.680 1.00 66.00 76 THR A N 1
ATOM 581 C CA . THR A 1 76 ? -3.140 -5.122 -10.758 1.00 66.00 76 THR A CA 1
ATOM 582 C C . THR A 1 76 ? -1.777 -4.480 -11.033 1.00 66.00 76 THR A C 1
ATOM 584 O O . THR A 1 76 ? -1.424 -4.298 -12.192 1.00 66.00 76 THR A O 1
ATOM 587 N N . ILE A 1 77 ? -0.991 -4.184 -9.990 1.00 71.50 77 ILE A N 1
ATOM 588 C CA . ILE A 1 77 ? 0.397 -3.708 -10.122 1.00 71.50 77 ILE A CA 1
ATOM 589 C C . ILE A 1 77 ? 1.247 -4.779 -10.809 1.00 71.50 77 ILE A C 1
ATOM 591 O O . ILE A 1 77 ? 1.911 -4.483 -11.796 1.00 71.50 77 ILE A O 1
ATOM 595 N N . ARG A 1 78 ? 1.162 -6.037 -10.354 1.00 72.31 78 ARG A N 1
ATOM 596 C CA . ARG A 1 78 ? 1.844 -7.168 -10.997 1.00 72.31 78 ARG A CA 1
ATOM 597 C C . ARG A 1 78 ? 1.475 -7.289 -12.481 1.00 72.31 78 ARG A C 1
ATOM 599 O O . ARG A 1 78 ? 2.374 -7.352 -13.304 1.00 72.31 78 ARG A O 1
ATOM 606 N N . GLN A 1 79 ? 0.186 -7.274 -12.822 1.00 71.19 79 GLN A N 1
ATOM 607 C CA . GLN A 1 79 ? -0.283 -7.366 -14.213 1.00 71.19 79 GLN A CA 1
ATOM 608 C C . GLN A 1 79 ? 0.193 -6.190 -15.079 1.00 71.19 79 GLN A C 1
ATOM 610 O O . GLN A 1 79 ? 0.483 -6.379 -16.258 1.00 71.19 79 GLN A O 1
ATOM 615 N N . LEU A 1 80 ? 0.298 -4.986 -14.507 1.00 75.81 80 LEU A N 1
ATOM 616 C CA . LEU A 1 80 ? 0.861 -3.822 -15.191 1.00 75.81 80 LEU A CA 1
ATOM 617 C C . LEU A 1 80 ? 2.367 -3.985 -15.443 1.00 75.81 80 LEU A C 1
ATOM 619 O O . LEU A 1 80 ? 2.823 -3.667 -16.537 1.00 75.81 80 LEU A O 1
ATOM 623 N N . ILE A 1 81 ? 3.126 -4.504 -14.473 1.00 77.75 81 ILE A N 1
ATOM 624 C CA . ILE A 1 81 ? 4.562 -4.787 -14.633 1.00 77.75 81 ILE A CA 1
ATOM 625 C C . ILE A 1 81 ? 4.776 -5.895 -15.673 1.00 77.75 81 ILE A C 1
ATOM 627 O O . ILE A 1 81 ? 5.535 -5.684 -16.609 1.00 77.75 81 ILE A O 1
ATOM 631 N N . GLU A 1 82 ? 4.051 -7.015 -15.584 1.00 77.56 82 GLU A N 1
ATOM 632 C CA . GLU A 1 82 ? 4.116 -8.120 -16.560 1.00 77.56 82 GLU A CA 1
ATOM 633 C C . GLU A 1 82 ? 3.831 -7.633 -17.993 1.00 77.56 82 GLU A C 1
ATOM 635 O O . GLU A 1 82 ? 4.550 -7.988 -18.925 1.00 77.56 82 GLU A O 1
ATOM 640 N N . TYR A 1 83 ? 2.831 -6.762 -18.167 1.00 80.62 83 TYR A N 1
ATOM 641 C CA . TYR A 1 83 ? 2.547 -6.112 -19.448 1.00 80.62 83 TYR A CA 1
ATOM 642 C C . TYR A 1 83 ? 3.678 -5.174 -19.899 1.00 80.62 83 TYR A C 1
ATOM 644 O O . TYR A 1 83 ? 4.032 -5.175 -21.072 1.00 80.62 83 TYR A O 1
ATOM 652 N N . LEU A 1 84 ? 4.263 -4.368 -19.009 1.00 77.06 84 LEU A N 1
ATOM 653 C CA . LEU A 1 84 ? 5.360 -3.462 -19.375 1.00 77.06 84 LEU A CA 1
ATOM 654 C C . LEU A 1 84 ? 6.651 -4.221 -19.734 1.00 77.06 84 LEU A C 1
ATOM 656 O O . LEU A 1 84 ? 7.356 -3.794 -20.646 1.00 77.06 84 LEU A O 1
ATOM 660 N N . GLU A 1 85 ? 6.938 -5.349 -19.081 1.00 75.12 85 GLU A N 1
ATOM 661 C CA . GLU A 1 85 ? 8.081 -6.218 -19.400 1.00 75.12 85 GLU A CA 1
ATOM 662 C C . GLU A 1 85 ? 7.902 -6.927 -20.758 1.00 75.12 85 GLU A C 1
ATOM 664 O O . GLU A 1 85 ? 8.839 -6.947 -21.554 1.00 75.12 85 GLU A O 1
ATOM 669 N N . GLU A 1 86 ? 6.692 -7.397 -21.099 1.00 75.81 86 GLU A N 1
ATOM 670 C CA . GLU A 1 86 ? 6.369 -7.895 -22.454 1.00 75.81 86 GLU A CA 1
ATOM 671 C C . GLU A 1 86 ? 6.640 -6.817 -23.525 1.00 75.81 86 GLU A C 1
ATOM 673 O O . GLU A 1 86 ? 7.198 -7.091 -24.590 1.00 75.81 86 GLU A O 1
ATOM 678 N N . ARG A 1 87 ? 6.271 -5.560 -23.243 1.00 73.25 87 ARG A N 1
ATOM 679 C CA . ARG A 1 87 ? 6.483 -4.421 -24.155 1.00 73.25 87 ARG A CA 1
ATOM 680 C C . ARG A 1 87 ? 7.963 -4.050 -24.289 1.00 73.25 87 ARG A C 1
ATOM 682 O O . ARG A 1 87 ? 8.385 -3.679 -25.383 1.00 73.25 87 ARG A O 1
ATOM 689 N N . GLU A 1 88 ? 8.747 -4.183 -23.221 1.00 72.38 88 GLU A N 1
ATOM 690 C CA . GLU A 1 88 ? 10.206 -4.027 -23.242 1.00 72.38 88 GLU A CA 1
ATOM 691 C C . GLU A 1 88 ? 10.872 -5.115 -24.105 1.00 72.38 88 GLU A C 1
ATOM 693 O O . GLU A 1 88 ? 11.682 -4.794 -24.976 1.00 72.38 88 GLU A O 1
ATOM 698 N N . GLU A 1 89 ? 10.470 -6.383 -23.964 1.00 70.06 89 GLU A N 1
ATOM 699 C CA . GLU A 1 89 ? 10.968 -7.478 -24.810 1.00 70.06 89 GLU A CA 1
ATOM 700 C C . GLU A 1 89 ? 10.598 -7.267 -26.290 1.00 70.06 89 GLU A C 1
ATOM 702 O O . GLU A 1 89 ? 11.467 -7.346 -27.162 1.00 70.06 89 GLU A O 1
ATOM 707 N N . MET A 1 90 ? 9.351 -6.882 -26.593 1.00 67.19 90 MET A N 1
ATOM 708 C CA . MET A 1 90 ? 8.929 -6.531 -27.959 1.00 67.19 90 MET A CA 1
ATOM 709 C C . MET A 1 90 ? 9.748 -5.385 -28.576 1.00 67.19 90 MET A C 1
ATOM 711 O O . MET A 1 90 ? 9.972 -5.394 -29.791 1.00 67.19 90 MET A O 1
ATOM 715 N N . PHE A 1 91 ? 10.167 -4.406 -27.766 1.00 67.06 91 PHE A N 1
ATOM 716 C CA . PHE A 1 91 ? 10.958 -3.251 -28.198 1.00 67.06 91 PHE A CA 1
ATOM 717 C C . PHE A 1 91 ? 12.405 -3.624 -28.553 1.00 67.06 91 PHE A C 1
ATOM 719 O O . PHE A 1 91 ? 12.955 -3.062 -29.497 1.00 67.06 91 PHE A O 1
ATOM 726 N N . TYR A 1 92 ? 13.010 -4.593 -27.860 1.00 67.94 92 TYR A N 1
ATOM 727 C CA . TYR A 1 92 ? 14.374 -5.049 -28.160 1.00 67.94 92 TYR A CA 1
ATOM 728 C C . TYR A 1 92 ? 14.447 -6.211 -29.166 1.00 67.94 92 TYR A C 1
ATOM 730 O O . TYR A 1 92 ? 15.461 -6.354 -29.845 1.00 67.94 92 TYR A O 1
ATOM 738 N N . ALA A 1 93 ? 13.394 -7.026 -29.301 1.00 68.06 93 ALA A N 1
ATOM 739 C CA . ALA A 1 93 ? 13.384 -8.200 -30.184 1.00 68.06 93 ALA A CA 1
ATOM 740 C C . ALA A 1 93 ? 13.219 -7.882 -31.686 1.00 68.06 93 ALA A C 1
ATOM 742 O O . ALA A 1 93 ? 13.523 -8.726 -32.528 1.00 68.06 93 ALA A O 1
ATOM 743 N N . HIS A 1 94 ? 12.745 -6.683 -32.039 1.00 58.41 94 HIS A N 1
ATOM 744 C CA . HIS A 1 94 ? 12.620 -6.228 -33.427 1.00 58.41 94 HIS A CA 1
ATOM 745 C C . HIS A 1 94 ? 13.706 -5.192 -33.738 1.00 58.41 94 HIS A C 1
ATOM 747 O O . HIS A 1 94 ? 13.879 -4.251 -32.967 1.00 58.41 94 HIS A O 1
ATOM 753 N N . GLU A 1 95 ? 14.394 -5.304 -34.883 1.00 54.16 95 GLU A N 1
ATOM 754 C CA . GLU A 1 95 ? 15.376 -4.296 -35.318 1.00 54.16 95 GLU A CA 1
ATOM 755 C C . GLU A 1 95 ? 14.703 -2.924 -35.488 1.00 54.16 95 GLU A C 1
ATOM 757 O O . GLU A 1 95 ? 13.964 -2.662 -36.445 1.00 54.16 95 GLU A O 1
ATOM 762 N N . TYR A 1 96 ? 14.904 -2.053 -34.499 1.00 52.91 96 TYR A N 1
ATOM 763 C CA . TYR A 1 96 ? 13.938 -0.997 -34.234 1.00 52.91 96 TYR A CA 1
ATOM 764 C C . TYR A 1 96 ? 14.146 0.240 -35.115 1.00 52.91 96 TYR A C 1
ATOM 766 O O . TYR A 1 96 ? 14.853 1.190 -34.777 1.00 52.91 96 TYR A O 1
ATOM 774 N N . SER A 1 97 ? 13.480 0.251 -36.270 1.00 55.22 97 SER A N 1
ATOM 775 C CA . SER A 1 97 ? 13.448 1.416 -37.153 1.00 55.22 97 SER A CA 1
ATOM 776 C C . SER A 1 97 ? 12.792 2.616 -36.465 1.00 55.22 97 SER A C 1
ATOM 778 O O . SER A 1 97 ? 11.610 2.583 -36.111 1.00 55.22 97 SER A O 1
ATOM 780 N N . ALA A 1 98 ? 13.525 3.730 -36.375 1.00 53.78 98 ALA A N 1
ATOM 781 C CA . ALA A 1 98 ? 13.040 4.998 -35.817 1.00 53.78 98 ALA A CA 1
ATOM 782 C C . ALA A 1 98 ? 11.795 5.576 -36.533 1.00 53.78 98 ALA A C 1
ATOM 784 O O . ALA A 1 98 ? 11.175 6.509 -36.030 1.00 53.78 98 ALA A O 1
ATOM 785 N N . ARG A 1 99 ? 11.408 5.018 -37.692 1.00 53.22 99 ARG A N 1
ATOM 786 C CA . ARG A 1 99 ? 10.204 5.384 -38.461 1.00 53.22 99 ARG A CA 1
ATOM 787 C C . ARG A 1 99 ? 8.940 4.604 -38.056 1.00 53.22 99 ARG A C 1
ATOM 789 O O . ARG A 1 99 ? 7.897 4.801 -38.671 1.00 53.22 99 ARG A O 1
ATOM 796 N N . SER A 1 100 ? 9.020 3.692 -37.082 1.00 58.62 100 SER A N 1
ATOM 797 C CA . SER A 1 100 ? 7.873 2.895 -36.624 1.00 58.62 100 SER A CA 1
ATOM 798 C C . SER A 1 100 ? 6.800 3.753 -35.941 1.00 58.62 100 SER A C 1
ATOM 800 O O . SER A 1 100 ? 7.125 4.573 -35.082 1.00 58.62 100 SER A O 1
ATOM 802 N N . LEU A 1 101 ? 5.524 3.477 -36.261 1.00 52.81 101 LEU A N 1
ATOM 803 C CA . LEU A 1 101 ? 4.302 4.042 -35.651 1.00 52.81 101 LEU A CA 1
ATOM 804 C C . LEU A 1 101 ? 4.363 4.186 -34.117 1.00 52.81 101 LEU A C 1
ATOM 806 O O . LEU A 1 101 ? 3.821 5.116 -33.524 1.00 52.81 101 LEU A O 1
ATOM 810 N N . TYR A 1 102 ? 5.019 3.220 -33.474 1.00 58.41 102 TYR A N 1
ATOM 811 C CA . TYR A 1 102 ? 4.916 2.962 -32.039 1.00 58.41 102 TYR A CA 1
ATOM 812 C C . TYR A 1 102 ? 6.207 3.275 -31.268 1.00 58.41 102 TYR A C 1
ATOM 814 O O . TYR A 1 102 ? 6.297 2.964 -30.083 1.00 58.41 102 TYR A O 1
ATOM 822 N N . SER A 1 103 ? 7.213 3.885 -31.908 1.00 63.34 103 SER A N 1
ATOM 823 C CA . SER A 1 103 ? 8.533 4.152 -31.308 1.00 63.34 103 SER A CA 1
ATOM 824 C C . SER A 1 103 ? 8.466 5.004 -30.037 1.00 63.34 103 SER A C 1
ATOM 826 O O . SER A 1 103 ? 8.965 4.584 -28.995 1.00 63.34 103 SER A O 1
ATOM 828 N N . GLY A 1 104 ? 7.782 6.150 -30.086 1.00 64.50 104 GLY A N 1
ATOM 829 C CA . GLY A 1 104 ? 7.594 7.014 -28.916 1.00 64.50 104 GLY A CA 1
ATOM 830 C C . GLY A 1 104 ? 6.719 6.391 -27.820 1.00 64.50 104 GLY A C 1
ATOM 831 O O . GLY A 1 104 ? 6.940 6.648 -26.640 1.00 64.50 104 GLY A O 1
ATOM 832 N N . TRP A 1 105 ? 5.756 5.539 -28.188 1.00 69.25 105 TRP A N 1
ATOM 833 C CA . TRP A 1 105 ? 4.842 4.898 -27.234 1.00 69.25 105 TRP A CA 1
ATOM 834 C C . TRP A 1 105 ? 5.519 3.758 -26.460 1.00 69.25 105 TRP A C 1
ATOM 836 O O . TRP A 1 105 ? 5.466 3.744 -25.231 1.00 69.25 105 TRP A O 1
ATOM 846 N N . LEU A 1 106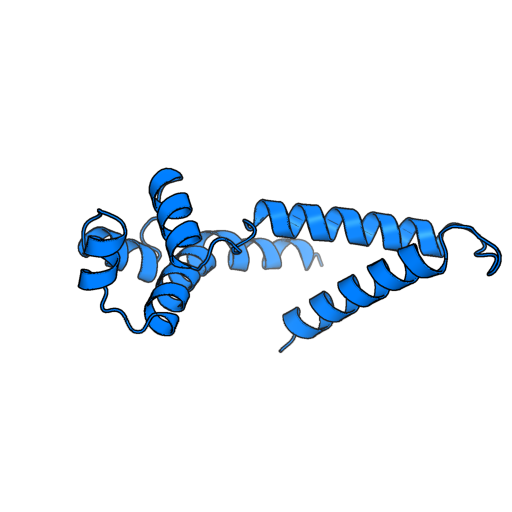 ? 6.226 2.859 -27.156 1.00 67.81 106 LEU A N 1
ATOM 847 C CA . LEU A 1 106 ? 6.997 1.782 -26.524 1.00 67.81 106 LEU A CA 1
ATOM 848 C C . LEU A 1 106 ? 8.195 2.330 -25.734 1.00 67.81 106 LEU A C 1
ATOM 850 O O . LEU A 1 106 ? 8.411 1.915 -24.598 1.00 67.81 106 LEU A O 1
ATOM 854 N N . GLY A 1 107 ? 8.900 3.343 -26.252 1.00 69.50 107 GLY A N 1
ATOM 855 C CA . GLY A 1 107 ? 9.941 4.044 -25.489 1.00 69.50 107 GLY A CA 1
ATOM 856 C C . GLY A 1 107 ? 9.406 4.701 -24.206 1.00 69.50 107 GLY A C 1
ATOM 857 O O . GLY A 1 107 ? 10.055 4.642 -23.162 1.00 69.50 107 GLY A O 1
ATOM 858 N N . GLY A 1 108 ? 8.191 5.261 -24.248 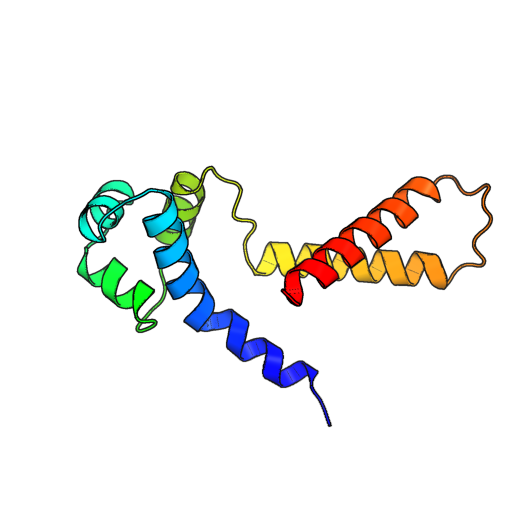1.00 74.06 108 GLY A N 1
ATOM 859 C CA . GLY A 1 108 ? 7.502 5.785 -23.064 1.00 74.06 108 GLY A CA 1
ATOM 860 C C . GLY A 1 108 ? 7.150 4.705 -22.033 1.00 74.06 108 GLY A C 1
ATOM 861 O O . GLY A 1 108 ? 7.307 4.933 -20.835 1.00 74.06 108 GLY A O 1
ATOM 862 N N . GLN A 1 109 ? 6.739 3.513 -22.477 1.00 73.50 109 GLN A N 1
ATOM 863 C CA . GLN A 1 109 ? 6.476 2.368 -21.592 1.00 73.50 109 GLN A CA 1
ATOM 864 C C . GLN A 1 109 ? 7.749 1.878 -20.891 1.00 73.50 109 GLN A C 1
ATOM 866 O O . GLN A 1 109 ? 7.742 1.725 -19.670 1.00 73.50 109 GLN A O 1
ATOM 871 N N . VAL A 1 110 ? 8.855 1.727 -21.625 1.00 72.81 110 VAL A N 1
ATOM 872 C CA . VAL A 1 110 ? 10.166 1.358 -21.057 1.00 72.81 110 VAL A CA 1
ATOM 873 C C . VAL A 1 110 ? 10.675 2.428 -20.078 1.00 72.81 110 VAL A C 1
ATOM 875 O O . VAL A 1 110 ? 11.230 2.099 -19.031 1.00 72.81 110 VAL A O 1
ATOM 878 N N . HIS A 1 111 ? 10.437 3.718 -20.347 1.00 74.31 111 HIS A N 1
ATOM 879 C CA . HIS A 1 111 ? 10.774 4.788 -19.401 1.00 74.31 111 HIS A CA 1
ATOM 88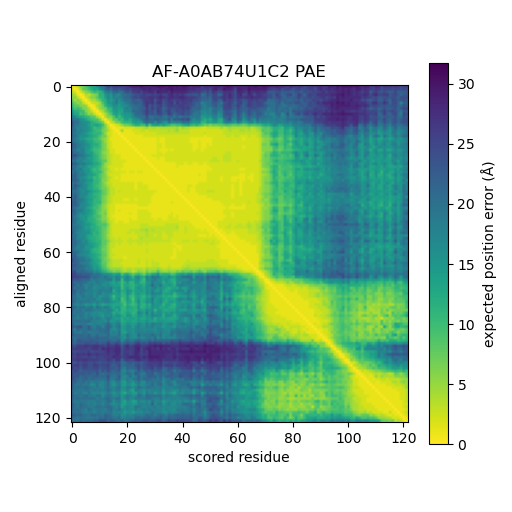0 C C . HIS A 1 111 ? 9.982 4.688 -18.085 1.00 74.31 111 HIS A C 1
ATOM 882 O O . HIS A 1 111 ? 10.573 4.789 -17.010 1.00 74.31 111 HIS A O 1
ATOM 888 N N . ILE A 1 112 ? 8.668 4.445 -18.154 1.00 74.81 112 ILE A N 1
ATOM 889 C CA . ILE A 1 112 ? 7.813 4.264 -16.967 1.00 74.81 112 ILE A CA 1
ATOM 890 C C . ILE A 1 112 ? 8.249 3.032 -16.164 1.00 74.81 112 ILE A C 1
ATOM 892 O O . ILE A 1 112 ? 8.378 3.115 -14.945 1.00 74.81 112 ILE A O 1
ATOM 896 N N . LEU A 1 113 ? 8.532 1.913 -16.835 1.00 72.38 113 LEU A N 1
ATOM 897 C CA . LEU A 1 113 ? 9.018 0.688 -16.198 1.00 72.38 113 LEU A CA 1
ATOM 898 C C . LEU A 1 113 ? 10.341 0.917 -15.452 1.00 72.38 113 LEU A C 1
ATOM 900 O O . LEU A 1 113 ? 10.494 0.479 -14.315 1.00 72.38 113 LEU A O 1
ATOM 904 N N . ASN A 1 114 ? 11.271 1.667 -16.047 1.00 73.00 114 ASN A N 1
ATOM 905 C CA . ASN A 1 114 ? 12.528 2.014 -15.388 1.00 73.00 114 ASN A CA 1
ATOM 906 C C . ASN A 1 114 ? 12.340 2.993 -14.216 1.00 73.00 114 ASN A C 1
ATOM 908 O O . ASN A 1 114 ? 13.014 2.832 -13.205 1.00 73.00 114 ASN A O 1
ATOM 912 N N . LYS A 1 115 ? 11.371 3.918 -14.267 1.00 76.06 115 LYS A N 1
ATOM 913 C CA . LYS A 1 115 ? 11.014 4.751 -13.100 1.00 76.06 115 LYS A CA 1
ATOM 914 C C . LYS A 1 115 ? 10.403 3.948 -11.950 1.00 76.06 115 LYS A C 1
ATOM 916 O O . LYS A 1 115 ? 10.736 4.206 -10.800 1.00 76.06 115 LYS A O 1
ATOM 921 N N . ILE A 1 116 ? 9.592 2.931 -12.245 1.00 73.62 116 ILE A N 1
ATOM 922 C CA . ILE A 1 116 ? 9.102 1.986 -11.228 1.00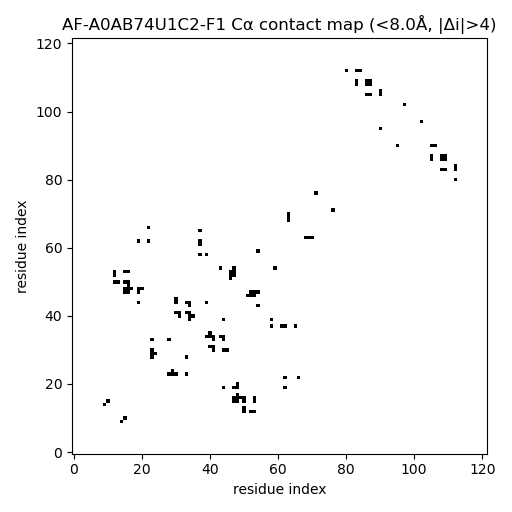 73.62 116 ILE A CA 1
ATOM 923 C C . ILE A 1 116 ? 10.277 1.206 -10.617 1.00 73.62 116 ILE A C 1
ATOM 925 O O . ILE A 1 116 ? 10.368 1.099 -9.398 1.00 73.62 116 ILE A O 1
ATOM 929 N N . ARG A 1 117 ? 11.217 0.726 -11.445 1.00 71.44 117 ARG A N 1
ATOM 930 C CA . ARG A 1 117 ? 12.436 0.035 -10.984 1.00 71.44 117 ARG A CA 1
ATOM 931 C C . ARG A 1 117 ? 13.341 0.929 -10.126 1.00 71.44 117 ARG A C 1
ATOM 933 O O . ARG A 1 117 ? 13.978 0.407 -9.220 1.00 71.44 117 ARG A O 1
ATOM 940 N N . GLU A 1 118 ? 13.408 2.237 -10.375 1.00 68.62 118 GLU A N 1
ATOM 941 C CA . GLU A 1 118 ? 14.102 3.183 -9.485 1.00 68.62 118 GLU A CA 1
ATOM 942 C C . GLU A 1 118 ? 13.428 3.226 -8.101 1.00 68.62 118 GLU A C 1
ATOM 944 O O . GLU A 1 118 ? 14.082 2.922 -7.107 1.00 68.62 118 GLU A O 1
ATOM 949 N N . TRP A 1 119 ? 12.114 3.484 -8.040 1.00 69.31 119 TRP A N 1
ATOM 950 C CA . TRP A 1 119 ? 11.352 3.581 -6.782 1.00 69.31 119 TRP A CA 1
ATOM 951 C C . TRP A 1 119 ? 11.286 2.278 -5.962 1.00 69.31 119 TRP A C 1
ATOM 953 O O . TRP A 1 119 ? 11.003 2.322 -4.770 1.00 69.31 119 TRP A O 1
ATOM 963 N N . GLU A 1 120 ? 11.536 1.110 -6.564 1.00 58.44 120 GLU A N 1
ATOM 964 C CA . GLU A 1 120 ? 11.656 -0.168 -5.838 1.00 58.44 120 GLU A CA 1
ATOM 965 C C . GLU A 1 120 ? 12.998 -0.347 -5.091 1.00 58.44 120 GLU A C 1
ATOM 967 O O . GLU A 1 120 ? 13.169 -1.351 -4.394 1.00 58.44 120 GLU A O 1
ATOM 972 N N . ASN A 1 121 ? 13.962 0.570 -5.247 1.00 51.06 121 ASN A N 1
ATOM 973 C CA . ASN A 1 121 ? 15.304 0.480 -4.650 1.00 51.06 121 ASN A CA 1
ATOM 974 C C . ASN A 1 121 ? 15.668 1.671 -3.729 1.00 51.06 121 ASN A C 1
ATOM 976 O O . ASN A 1 121 ? 16.832 1.777 -3.334 1.00 51.06 121 ASN A O 1
ATOM 980 N N . GLU A 1 122 ? 14.701 2.535 -3.393 1.00 48.28 122 GLU A N 1
ATOM 981 C CA . GLU A 1 122 ? 14.829 3.667 -2.449 1.00 48.28 122 GLU A CA 1
ATOM 982 C C . GLU A 1 122 ? 14.319 3.318 -1.033 1.00 48.28 122 GLU A C 1
ATOM 984 O O . GLU A 1 122 ? 14.988 3.748 -0.063 1.00 48.28 122 GLU A O 1
#

Radius of gyration: 19.07 Å; Cα contacts (8 Å, |Δi|>4): 75; chains: 1; bounding box: 38×31×56 Å

Sequence (122 aa):
MNKRLERADIMTNSALGQRVKAIRSELNLSQKELAEKIGTTVSAVSNWECGRNNPNSVMAQRLDKLAGGYYLSPNTIRQLIEYLEEREEMFYAHEYSARSLYSGWLGGQVHILNKIREWENE

Foldseek 3Di:
DDPPPVVPVVCDQQVQLVLLVVLCVVVPHDLCVLCVQLVHDSVVNVCSVVSVDHDDPSSVVSSCVSSVNPCQDPVSVVVLLVVLVVLVCVCPVDPDDPPDPCNVVSVVSVVVNVVVVVVVVD

Mean predicted aligned error: 12.75 Å

pLDDT: mean 74.53, std 17.54, range [33.62, 98.31]

InterPro domains:
  IPR001387 Cro/C1-type, helix-turn-helix domain [PF01381] (20-65)
  IPR001387 Cro/C1-type, helix-turn-helix domain [PS50943] (20-63)
  IPR001387 Cro/C1-type, helix-turn-helix domain [SM00530] (19-77)
  IPR001387 Cro/C1-type, helix-turn-helix domain [cd00093] (17-77)
  IPR010982 Lambda repressor-like, DNA-binding domain superfamily [G3DSA:1.10.260.40] (6-91)
  IPR010982 Lambda repressor-like, DNA-binding domain superfamily [SSF47413] (11-65)